Protein AF-A0A377DYR3-F1 (afdb_monomer)

InterPro domains:
  IPR002293 Amino acid/polyamine transporter I [PF13520] (6-121)
  IPR050367 Amino acid-polyamine-organocation superfamily [PTHR42770] (5-124)

Foldseek 3Di:
DVVVVVCVVVVVLLPCLCLLVLCLVVDDPSVPVSVVCSVVVVVVSVVCVVVVVVVLPVQDPPVVVVVDPCSCLVSLCVPPRNVSSVVVVVVVVVVVVVVVVSVVVSVLSVLVVCVVVVNDDCVSPVDD

Radius of gyration: 19.4 Å; Cα contacts (8 Å, |Δi|>4): 66; chains: 1; bounding box: 43×38×53 Å

Mean predicted aligned error: 8.73 Å

Structure (mmCIF, N/CA/C/O backbone):
data_AF-A0A377DYR3-F1
#
_entry.id   AF-A0A377DYR3-F1
#
loop_
_atom_site.group_PDB
_atom_site.id
_atom_site.type_symbol
_atom_site.label_atom_id
_atom_site.label_alt_id
_atom_site.label_comp_id
_atom_site.label_asym_id
_atom_site.label_entity_id
_atom_site.label_seq_id
_atom_site.pdbx_PDB_ins_code
_atom_site.Cartn_x
_atom_site.Cartn_y
_atom_site.Cartn_z
_atom_site.occupancy
_atom_site.B_iso_or_equiv
_atom_site.auth_seq_id
_atom_site.auth_comp_id
_atom_site.auth_asym_id
_atom_site.auth_atom_id
_atom_site.pdbx_PDB_model_num
ATOM 1 N N . MET A 1 1 ? 15.472 -23.549 -0.739 1.00 55.53 1 MET A N 1
ATOM 2 C CA . MET A 1 1 ? 15.683 -22.337 0.089 1.00 55.53 1 MET A CA 1
ATOM 3 C C . MET A 1 1 ? 15.015 -21.071 -0.463 1.00 55.53 1 MET A C 1
ATOM 5 O O . MET A 1 1 ? 14.631 -20.243 0.344 1.00 55.53 1 MET A O 1
ATOM 9 N N . GLN A 1 2 ? 14.794 -20.916 -1.778 1.00 62.47 2 GLN A N 1
ATOM 10 C CA . GLN A 1 2 ? 14.247 -19.666 -2.349 1.00 62.47 2 GLN A CA 1
ATOM 11 C C . GLN A 1 2 ? 12.765 -19.367 -2.026 1.00 62.47 2 GLN A C 1
ATOM 13 O O . GLN A 1 2 ? 12.408 -18.205 -1.881 1.00 62.47 2 GLN A O 1
ATOM 18 N N . PHE A 1 3 ? 11.915 -20.384 -1.828 1.00 73.25 3 PHE A N 1
ATOM 19 C CA . PHE A 1 3 ? 10.487 -20.187 -1.516 1.00 73.25 3 PHE A CA 1
ATOM 20 C C . PHE A 1 3 ? 10.225 -19.430 -0.202 1.00 73.25 3 PHE A C 1
ATOM 22 O O . PHE A 1 3 ? 9.334 -18.590 -0.140 1.00 73.25 3 PHE A O 1
ATOM 29 N N . GLN A 1 4 ? 11.007 -19.705 0.847 1.00 77.38 4 GLN A N 1
ATOM 30 C CA . GLN A 1 4 ? 10.816 -19.088 2.168 1.00 77.38 4 GLN A CA 1
ATOM 31 C C . GLN A 1 4 ? 11.093 -17.577 2.140 1.00 77.38 4 GLN A C 1
ATOM 33 O O . GLN A 1 4 ? 10.377 -16.795 2.760 1.00 77.38 4 GLN A O 1
ATOM 38 N N . SER A 1 5 ? 12.097 -17.154 1.370 1.00 78.75 5 SER A N 1
ATOM 39 C CA . SER A 1 5 ? 12.460 -15.743 1.227 1.00 78.75 5 SER A CA 1
ATOM 40 C C . SER A 1 5 ? 11.379 -14.941 0.501 1.00 78.75 5 SER A C 1
ATOM 42 O O . SER A 1 5 ? 11.071 -13.828 0.915 1.00 78.75 5 SER A O 1
ATOM 44 N N . THR A 1 6 ? 10.764 -15.512 -0.541 1.00 81.31 6 THR A N 1
ATOM 45 C CA . THR A 1 6 ? 9.657 -14.864 -1.259 1.00 81.31 6 THR A CA 1
ATOM 46 C C . THR A 1 6 ? 8.440 -14.692 -0.360 1.00 81.31 6 THR A C 1
ATOM 48 O O . THR A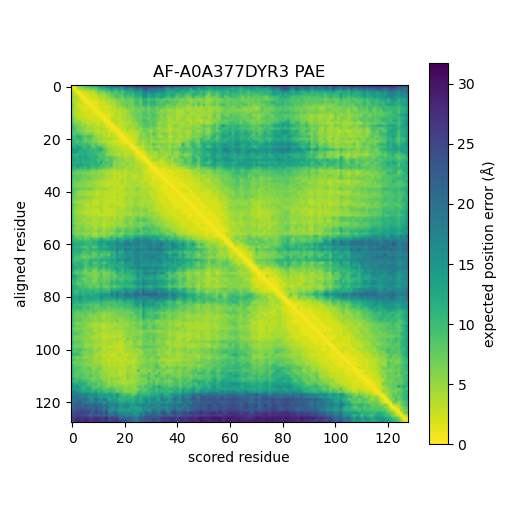 1 6 ? 7.887 -13.596 -0.309 1.00 81.31 6 THR A O 1
ATOM 51 N N . LEU A 1 7 ? 8.072 -15.737 0.396 1.00 84.12 7 LEU A 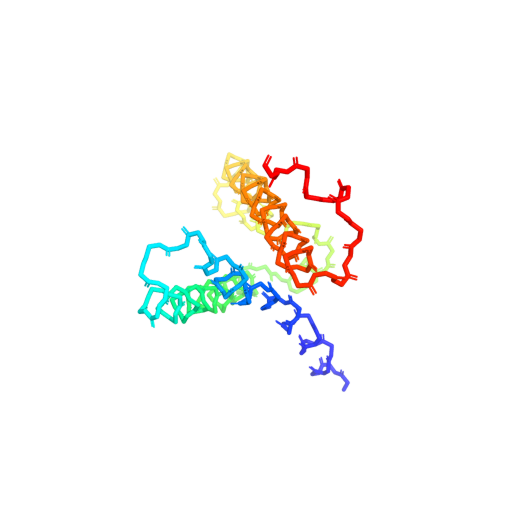N 1
ATOM 52 C CA . LEU A 1 7 ? 6.930 -15.692 1.310 1.00 84.12 7 LEU A CA 1
ATOM 53 C C . LEU A 1 7 ? 7.066 -14.567 2.337 1.00 84.12 7 LEU A C 1
ATOM 55 O O . LEU A 1 7 ? 6.113 -13.820 2.531 1.00 84.12 7 LEU A O 1
ATOM 59 N N . ASN A 1 8 ? 8.249 -14.402 2.934 1.00 83.94 8 ASN A N 1
ATOM 60 C CA . ASN A 1 8 ? 8.497 -13.360 3.931 1.00 83.94 8 ASN A CA 1
ATOM 61 C C . ASN A 1 8 ? 8.211 -11.948 3.373 1.00 83.94 8 ASN A C 1
ATOM 63 O O . ASN A 1 8 ? 7.450 -11.185 3.965 1.00 83.94 8 ASN A O 1
ATOM 67 N N . VAL A 1 9 ? 8.712 -11.641 2.171 1.00 83.38 9 VAL A N 1
ATOM 68 C CA . VAL A 1 9 ? 8.489 -10.337 1.518 1.00 83.38 9 VAL A CA 1
ATOM 69 C C . VAL A 1 9 ? 7.019 -10.139 1.130 1.00 83.38 9 VAL A C 1
ATOM 71 O O . VAL A 1 9 ? 6.452 -9.067 1.350 1.00 83.38 9 VAL A O 1
ATOM 74 N N . THR A 1 10 ? 6.365 -11.170 0.586 1.00 83.81 10 THR A N 1
ATOM 75 C CA . THR A 1 10 ? 4.948 -11.068 0.203 1.00 83.81 10 THR A CA 1
ATOM 76 C C . THR A 1 10 ? 4.016 -10.949 1.402 1.00 83.81 10 THR A C 1
ATOM 78 O O . THR A 1 10 ? 3.056 -10.194 1.333 1.00 83.81 10 THR A O 1
ATOM 81 N N . LEU A 1 11 ? 4.292 -11.637 2.514 1.00 84.25 11 LEU A N 1
ATOM 82 C CA . LEU A 1 11 ? 3.471 -11.546 3.725 1.00 84.25 11 LEU A CA 1
ATOM 83 C C . LEU A 1 11 ? 3.504 -10.131 4.301 1.00 84.25 11 LEU A C 1
ATOM 85 O O . LEU A 1 11 ? 2.463 -9.581 4.651 1.00 84.25 11 LEU A O 1
ATOM 89 N N . TRP A 1 12 ? 4.686 -9.516 4.320 1.00 83.94 12 TRP A N 1
ATOM 90 C CA . TRP A 1 12 ? 4.849 -8.140 4.777 1.00 83.94 12 TRP A CA 1
ATOM 91 C C . TRP A 1 12 ? 4.128 -7.127 3.870 1.00 83.94 12 TRP A C 1
ATOM 93 O O . TRP A 1 12 ? 3.665 -6.091 4.335 1.00 83.94 12 TRP A O 1
ATOM 103 N N . SER A 1 13 ? 3.949 -7.461 2.588 1.00 81.06 13 SER A N 1
ATOM 104 C CA . SER A 1 13 ? 3.234 -6.619 1.618 1.00 81.06 13 SER A CA 1
ATOM 105 C C . SER A 1 13 ? 1.723 -6.514 1.885 1.00 81.06 13 SER A C 1
ATOM 107 O O . SER A 1 13 ? 1.080 -5.600 1.380 1.00 81.06 13 SER A O 1
ATOM 109 N N . PHE A 1 14 ? 1.145 -7.417 2.686 1.00 81.56 14 PHE A N 1
ATOM 110 C CA . PHE A 1 14 ? -0.264 -7.354 3.102 1.00 81.56 14 PHE A CA 1
ATOM 111 C C . PHE A 1 14 ? -0.456 -6.747 4.501 1.00 81.56 14 PHE A C 1
ATOM 113 O O . PHE A 1 14 ? -1.566 -6.762 5.034 1.00 81.56 14 PHE A O 1
ATOM 120 N N . ILE A 1 15 ? 0.586 -6.180 5.113 1.00 84.81 15 ILE A N 1
ATOM 121 C CA . ILE A 1 15 ? 0.414 -5.401 6.344 1.00 84.81 15 ILE A CA 1
ATOM 122 C C . ILE A 1 15 ? -0.430 -4.161 6.030 1.00 84.81 15 ILE A C 1
ATOM 124 O O . ILE A 1 15 ? -0.130 -3.403 5.111 1.00 84.81 15 ILE A O 1
ATOM 128 N N . GLY A 1 16 ? -1.506 -3.968 6.796 1.00 78.88 16 GLY A N 1
ATOM 129 C CA . GLY A 1 16 ? -2.472 -2.888 6.585 1.00 78.88 16 GLY A CA 1
ATOM 130 C C . GLY A 1 16 ? -3.892 -3.354 6.259 1.00 78.88 16 GLY A C 1
ATOM 131 O O . GLY A 1 16 ? -4.795 -2.519 6.223 1.00 78.88 16 GLY A O 1
ATOM 132 N N . VAL A 1 17 ? -4.152 -4.658 6.105 1.00 82.25 17 VAL A N 1
ATOM 133 C CA . VAL A 1 17 ? -5.534 -5.184 5.995 1.00 82.25 17 VAL A CA 1
ATOM 134 C C . VAL A 1 17 ? -6.411 -4.835 7.202 1.00 82.25 17 VAL A C 1
ATOM 136 O O . VAL A 1 17 ? -7.622 -4.652 7.072 1.00 82.25 17 VAL A O 1
ATOM 139 N N . GLU A 1 18 ? -5.784 -4.675 8.365 1.00 83.12 18 GLU A N 1
ATOM 140 C CA . GLU A 1 18 ? -6.411 -4.264 9.621 1.00 83.12 18 GLU A CA 1
ATOM 141 C C . GLU A 1 18 ? -6.811 -2.781 9.659 1.00 83.12 18 GLU A C 1
ATOM 143 O O . GLU A 1 18 ? -7.595 -2.379 10.520 1.00 83.12 18 GLU A O 1
ATOM 148 N N . SER A 1 19 ? -6.329 -1.961 8.718 1.00 78.56 19 SER A N 1
ATOM 149 C CA . SER A 1 19 ? -6.558 -0.510 8.716 1.00 78.56 19 SER A CA 1
ATOM 150 C C . SER A 1 19 ? -8.047 -0.161 8.735 1.00 78.56 19 SER A C 1
ATOM 152 O O . SER A 1 19 ? -8.481 0.744 9.444 1.00 78.56 19 SER A O 1
ATOM 154 N N . ALA A 1 20 ? -8.861 -0.918 7.994 1.00 75.38 20 ALA A N 1
ATOM 155 C CA . ALA A 1 20 ? -10.305 -0.706 7.954 1.00 75.38 20 ALA A CA 1
ATOM 156 C C . ALA A 1 20 ? -10.996 -1.082 9.277 1.00 75.38 20 ALA A C 1
ATOM 158 O O . ALA A 1 20 ? -11.963 -0.426 9.661 1.00 75.38 20 ALA A O 1
ATOM 159 N N . SER A 1 21 ? -10.510 -2.108 9.986 1.00 75.44 21 SER A N 1
ATOM 160 C CA . SER A 1 21 ? -11.043 -2.496 11.299 1.00 75.44 21 SER A CA 1
ATOM 161 C C . SER A 1 21 ? -10.628 -1.533 12.406 1.00 75.44 21 SER A C 1
ATOM 163 O O . SER A 1 21 ? -11.456 -1.181 13.240 1.00 75.44 21 SER A O 1
ATOM 165 N N . VAL A 1 22 ? -9.387 -1.048 12.387 1.00 75.00 22 VAL A N 1
ATOM 166 C CA . VAL A 1 22 ? -8.881 -0.070 13.362 1.00 75.00 22 VAL A CA 1
ATOM 167 C C . VAL A 1 22 ? -9.595 1.275 13.207 1.00 75.00 22 VAL A C 1
ATOM 169 O O . VAL A 1 22 ? -9.954 1.912 14.192 1.00 75.00 22 VAL A O 1
ATOM 172 N N . ALA A 1 23 ? -9.885 1.685 11.971 1.00 75.81 23 ALA A N 1
ATOM 173 C CA . ALA A 1 23 ? -10.643 2.900 11.686 1.00 75.81 23 ALA A CA 1
ATOM 174 C C . ALA A 1 23 ? -12.173 2.714 11.770 1.00 75.81 23 ALA A C 1
ATOM 176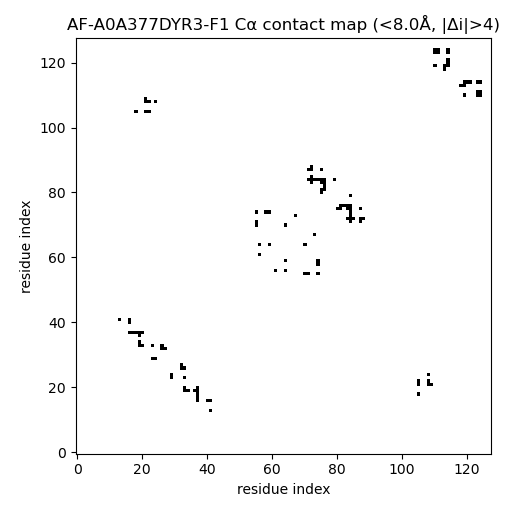 O O . ALA A 1 23 ? -12.918 3.616 11.386 1.00 75.81 23 ALA A O 1
ATOM 177 N N . ALA A 1 24 ? -12.682 1.581 12.271 1.00 76.00 24 ALA A N 1
ATOM 178 C CA . ALA A 1 24 ? -14.123 1.317 12.311 1.00 76.00 24 ALA A CA 1
ATOM 179 C C . ALA A 1 24 ? -14.919 2.393 13.078 1.00 76.00 24 ALA A C 1
ATOM 181 O O . ALA A 1 24 ? -16.074 2.644 12.736 1.00 76.00 24 ALA A O 1
ATOM 182 N N . GLY A 1 25 ? -14.301 3.069 14.055 1.00 70.94 25 GLY A N 1
ATOM 183 C CA . GLY A 1 25 ? -14.910 4.165 14.820 1.00 70.94 25 GLY A CA 1
ATOM 184 C C . GLY A 1 25 ? -15.206 5.438 14.013 1.00 70.94 25 GLY A C 1
ATOM 185 O O . GLY A 1 25 ? -16.069 6.218 14.406 1.00 70.94 25 GLY A O 1
ATOM 186 N N . VAL A 1 26 ? -14.545 5.640 12.866 1.00 76.81 26 VAL A N 1
ATOM 187 C CA . VAL A 1 26 ? -14.734 6.811 11.983 1.00 76.81 26 VAL A CA 1
ATOM 188 C C . VAL A 1 26 ? -15.416 6.462 10.654 1.00 76.81 26 VAL A C 1
ATOM 190 O O . VAL A 1 26 ? -15.708 7.340 9.842 1.00 76.81 26 VAL A O 1
ATOM 193 N N . VAL A 1 27 ? -15.704 5.179 10.417 1.00 79.81 27 VAL A N 1
ATOM 194 C CA . VAL A 1 27 ? -16.339 4.690 9.187 1.00 79.81 27 VAL A CA 1
ATOM 195 C C . VAL A 1 27 ? -17.861 4.782 9.306 1.00 79.81 27 VAL A C 1
ATOM 197 O O . VAL A 1 27 ? -18.475 4.239 10.223 1.00 79.81 27 VAL A O 1
ATOM 200 N N . LYS A 1 28 ? -18.517 5.407 8.323 1.00 78.00 28 LYS A N 1
ATOM 201 C CA . LYS A 1 28 ? -19.986 5.427 8.231 1.00 78.00 28 LYS A CA 1
ATOM 202 C C . LYS A 1 28 ? -20.513 4.000 8.027 1.00 78.00 28 LYS A C 1
ATOM 204 O O . LYS A 1 28 ? -20.147 3.363 7.047 1.00 78.00 28 LYS A O 1
ATOM 209 N N . ASN A 1 29 ? -21.400 3.523 8.904 1.00 84.12 29 ASN A N 1
ATOM 210 C CA . ASN A 1 29 ? -21.962 2.159 8.902 1.00 84.12 29 ASN A CA 1
ATOM 211 C C . ASN A 1 29 ? -20.895 1.032 8.892 1.00 84.12 29 ASN A C 1
ATOM 213 O O . ASN A 1 29 ? -20.755 0.300 7.902 1.00 84.12 29 ASN A O 1
ATOM 217 N N . PRO A 1 30 ? -20.145 0.863 9.996 1.00 77.94 30 PRO A N 1
ATOM 218 C CA . PRO A 1 30 ? -18.959 0.012 10.028 1.00 77.94 30 PRO A CA 1
ATOM 219 C C . PRO A 1 30 ? -19.266 -1.477 9.816 1.00 77.94 30 PRO A C 1
ATOM 221 O O . PRO A 1 30 ? -18.514 -2.146 9.115 1.00 77.94 30 PRO A O 1
ATOM 224 N N . LYS A 1 31 ? -20.411 -1.988 10.301 1.00 80.12 31 LYS A N 1
ATOM 225 C CA . LYS A 1 31 ? -20.812 -3.403 10.129 1.00 80.12 31 LYS A CA 1
ATOM 226 C C . LYS A 1 31 ? -20.849 -3.863 8.669 1.00 80.12 31 LYS A C 1
ATOM 228 O O . LYS A 1 31 ? -20.604 -5.033 8.401 1.00 80.12 31 LYS A O 1
ATOM 233 N N . ARG A 1 32 ? -21.178 -2.964 7.735 1.00 82.88 32 ARG A N 1
ATOM 234 C CA . ARG A 1 32 ? -21.224 -3.270 6.298 1.00 82.88 32 ARG A CA 1
ATOM 235 C C . ARG A 1 32 ? -19.981 -2.778 5.568 1.00 82.88 32 ARG A C 1
ATOM 237 O O . ARG A 1 32 ? -19.464 -3.483 4.709 1.00 82.88 32 ARG A O 1
ATOM 244 N N . ASN A 1 33 ? -19.514 -1.573 5.881 1.00 84.50 33 ASN A N 1
ATOM 245 C CA . ASN A 1 33 ? -18.497 -0.914 5.067 1.00 84.50 33 ASN A CA 1
ATOM 246 C C . ASN A 1 33 ? -17.072 -1.369 5.395 1.00 84.50 33 ASN A C 1
ATOM 248 O O . ASN A 1 33 ? -16.259 -1.433 4.481 1.00 84.50 33 ASN A O 1
ATOM 252 N N . VAL A 1 34 ? -16.781 -1.753 6.642 1.00 84.50 34 VAL A N 1
ATOM 253 C CA . VAL A 1 34 ? -15.468 -2.301 7.027 1.00 84.50 34 VAL A CA 1
ATOM 254 C C . VAL A 1 34 ? -15.139 -3.588 6.258 1.00 84.50 34 VAL A C 1
ATOM 256 O O . VAL A 1 34 ? -14.1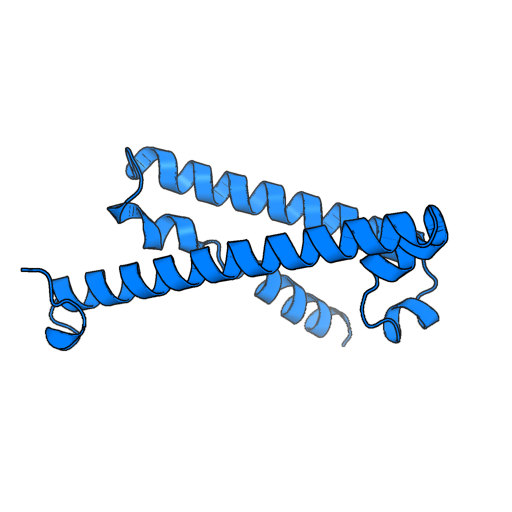13 -3.598 5.583 1.00 84.50 34 VAL A O 1
ATOM 259 N N . PRO A 1 35 ? -15.985 -4.642 6.249 1.00 81.69 35 PRO A N 1
ATOM 260 C CA . PRO A 1 35 ? -15.648 -5.874 5.530 1.00 81.69 35 PRO A CA 1
ATOM 261 C C . PRO A 1 35 ? -15.527 -5.665 4.014 1.00 81.69 35 PRO A C 1
ATOM 263 O O . PRO A 1 35 ? -14.646 -6.250 3.387 1.00 81.69 35 PRO A O 1
ATOM 266 N N . ILE A 1 36 ? -16.354 -4.797 3.419 1.00 86.50 36 ILE A N 1
ATOM 267 C CA . ILE A 1 36 ? -16.258 -4.462 1.989 1.00 86.50 36 ILE A CA 1
ATOM 268 C C . ILE A 1 36 ? -14.952 -3.712 1.694 1.00 86.50 36 ILE A C 1
ATOM 270 O O . ILE A 1 36 ? -14.285 -4.026 0.711 1.00 86.50 36 ILE A O 1
ATOM 274 N N . ALA A 1 37 ? -14.568 -2.753 2.541 1.00 84.19 37 ALA A N 1
ATOM 275 C CA . ALA A 1 37 ? -13.332 -1.993 2.380 1.00 84.19 37 ALA A CA 1
ATOM 276 C C . ALA A 1 37 ? -12.088 -2.878 2.539 1.00 84.19 37 ALA A C 1
ATOM 278 O O . ALA A 1 37 ? -11.171 -2.774 1.728 1.00 84.19 37 ALA A O 1
ATOM 279 N N . THR A 1 38 ? -12.071 -3.788 3.520 1.00 84.81 38 THR A N 1
ATOM 280 C CA . THR A 1 38 ? -10.969 -4.742 3.705 1.00 84.81 38 THR A CA 1
ATOM 281 C C . THR A 1 38 ? -10.828 -5.664 2.499 1.00 84.81 38 THR A C 1
ATOM 283 O O . THR A 1 38 ? -9.754 -5.740 1.908 1.00 84.81 38 THR A O 1
ATOM 286 N N . ILE A 1 39 ? -11.908 -6.344 2.094 1.00 88.31 39 ILE A N 1
ATOM 287 C CA . ILE A 1 39 ? -11.862 -7.304 0.981 1.00 88.31 39 ILE A CA 1
ATOM 288 C C . ILE A 1 39 ? -11.540 -6.586 -0.334 1.00 88.31 39 ILE A C 1
ATOM 290 O O . ILE A 1 39 ? -10.694 -7.049 -1.097 1.00 88.31 39 ILE A O 1
ATOM 294 N N . GLY A 1 40 ? -12.169 -5.435 -0.585 1.00 88.81 40 GLY A N 1
ATOM 295 C CA . GLY A 1 40 ? -11.912 -4.624 -1.772 1.00 88.81 40 GLY A CA 1
ATOM 296 C C . GLY A 1 40 ? -10.469 -4.126 -1.837 1.00 88.81 40 GLY A C 1
ATOM 297 O O . GLY A 1 40 ? -9.822 -4.275 -2.870 1.00 88.81 40 GLY A O 1
ATOM 298 N N . GLY A 1 41 ? -9.937 -3.602 -0.729 1.00 85.06 41 GLY A N 1
ATOM 299 C CA . GLY A 1 41 ? -8.551 -3.140 -0.643 1.00 85.06 41 GLY A CA 1
ATOM 300 C C . GLY A 1 41 ? -7.543 -4.264 -0.882 1.00 85.06 41 GLY A C 1
ATOM 301 O O . GLY A 1 41 ? -6.626 -4.102 -1.685 1.00 85.06 41 GLY A O 1
ATOM 302 N N . VAL A 1 42 ? -7.754 -5.430 -0.260 1.00 87.81 42 VAL A N 1
ATOM 303 C CA . VAL A 1 42 ? -6.901 -6.615 -0.450 1.00 87.81 42 VAL A CA 1
ATOM 304 C C . VAL A 1 42 ? -6.926 -7.102 -1.891 1.00 87.81 42 VAL A C 1
ATOM 306 O O . VAL A 1 42 ? -5.871 -7.385 -2.450 1.00 87.81 42 VAL A O 1
ATOM 309 N N . LEU A 1 43 ? -8.107 -7.188 -2.507 1.00 89.00 43 LEU A N 1
ATOM 310 C CA . LEU A 1 43 ? -8.233 -7.632 -3.895 1.00 89.00 43 LEU A CA 1
ATOM 311 C C . LEU A 1 43 ? -7.517 -6.682 -4.855 1.00 89.00 43 LEU A C 1
ATOM 313 O O . LEU A 1 43 ? -6.774 -7.141 -5.721 1.00 89.00 43 LEU A O 1
ATOM 317 N N . ILE A 1 44 ? -7.691 -5.370 -4.678 1.00 88.06 44 ILE A N 1
ATOM 318 C CA . ILE A 1 44 ? -7.001 -4.366 -5.494 1.00 88.06 44 ILE A CA 1
ATOM 319 C C . ILE A 1 44 ? -5.483 -4.489 -5.310 1.00 88.06 44 ILE A C 1
ATOM 321 O O . ILE A 1 44 ? -4.754 -4.544 -6.299 1.00 88.06 44 ILE A O 1
ATOM 325 N N . ALA A 1 45 ? -5.001 -4.599 -4.068 1.00 86.12 45 ALA A N 1
ATOM 326 C CA . ALA A 1 45 ? -3.578 -4.766 -3.781 1.00 86.12 45 ALA A CA 1
ATOM 327 C C . ALA A 1 45 ? -3.011 -6.053 -4.400 1.00 86.12 45 ALA A C 1
ATOM 329 O O . ALA A 1 45 ? -1.973 -6.010 -5.055 1.00 86.12 45 ALA A O 1
ATOM 330 N N . ALA A 1 46 ? -3.709 -7.183 -4.261 1.00 86.56 46 ALA A N 1
ATOM 331 C CA . ALA A 1 46 ? -3.288 -8.466 -4.815 1.00 86.56 46 ALA A CA 1
ATOM 332 C C . ALA A 1 46 ? -3.178 -8.423 -6.346 1.00 86.56 46 ALA A C 1
ATOM 334 O O . ALA A 1 46 ? -2.167 -8.852 -6.903 1.00 86.56 46 ALA A O 1
ATOM 335 N N . VAL A 1 47 ? -4.183 -7.864 -7.027 1.00 90.38 47 VAL A N 1
ATOM 336 C CA . VAL A 1 47 ? -4.172 -7.713 -8.490 1.00 90.38 47 VAL A CA 1
ATOM 337 C C . VAL A 1 47 ? -3.022 -6.810 -8.929 1.00 90.38 47 VAL A C 1
ATOM 339 O O . VAL A 1 47 ? -2.254 -7.186 -9.815 1.00 90.38 47 VAL A O 1
ATOM 342 N N . CYS A 1 48 ? -2.851 -5.656 -8.279 1.00 87.00 48 CYS A N 1
ATOM 343 C CA . CYS A 1 48 ? -1.749 -4.746 -8.570 1.00 87.00 48 CYS A CA 1
ATOM 344 C C . CYS A 1 48 ? -0.387 -5.410 -8.340 1.00 87.00 48 CYS A C 1
ATOM 346 O O . CYS A 1 48 ? 0.483 -5.292 -9.201 1.00 87.00 48 CYS A O 1
ATOM 348 N N . TYR A 1 49 ? -0.191 -6.143 -7.241 1.00 87.06 49 TYR A N 1
ATOM 349 C CA . TYR A 1 49 ? 1.071 -6.829 -6.957 1.00 87.06 49 TYR A CA 1
ATOM 350 C C . TYR A 1 49 ? 1.400 -7.889 -8.001 1.00 87.06 49 TYR A C 1
ATOM 352 O O . TYR A 1 49 ? 2.509 -7.883 -8.533 1.00 87.06 49 TYR A O 1
ATOM 360 N N . VAL A 1 50 ? 0.452 -8.767 -8.333 1.00 87.12 50 VAL A N 1
ATOM 361 C CA . VAL A 1 50 ? 0.693 -9.838 -9.308 1.00 87.12 50 VAL A CA 1
ATOM 362 C C . VAL A 1 50 ? 0.998 -9.245 -10.681 1.00 87.12 50 VAL A C 1
ATOM 364 O O . VAL A 1 50 ? 2.045 -9.539 -11.252 1.00 87.12 50 VAL A O 1
ATOM 367 N N . LEU A 1 51 ? 0.140 -8.354 -11.186 1.00 86.88 51 LEU A N 1
ATOM 368 C CA . LEU A 1 51 ? 0.308 -7.783 -12.524 1.00 86.88 51 LEU A CA 1
ATOM 369 C C . LEU A 1 51 ? 1.602 -6.980 -12.651 1.00 86.88 51 LEU A C 1
ATOM 371 O O . LEU A 1 51 ? 2.337 -7.142 -13.624 1.00 86.88 51 LEU A O 1
ATOM 375 N N . SER A 1 52 ? 1.899 -6.133 -11.666 1.00 83.62 52 SER A N 1
ATOM 376 C CA . SER A 1 52 ? 3.075 -5.269 -11.721 1.00 83.62 52 SER A CA 1
ATOM 377 C C . SER A 1 52 ? 4.384 -6.051 -11.616 1.00 83.62 52 SER A C 1
ATOM 379 O O . SER A 1 52 ? 5.300 -5.825 -12.408 1.00 83.62 52 SER A O 1
ATOM 381 N N . THR A 1 53 ? 4.459 -7.022 -10.703 1.00 84.56 53 THR A N 1
ATOM 382 C CA . THR A 1 53 ? 5.664 -7.839 -10.517 1.00 84.56 53 THR A CA 1
ATOM 383 C C . THR A 1 53 ? 5.908 -8.731 -11.735 1.00 84.56 53 THR A C 1
ATOM 385 O O . THR A 1 53 ? 7.041 -8.814 -12.210 1.00 84.56 53 THR A O 1
ATOM 388 N N . THR A 1 54 ? 4.857 -9.338 -12.305 1.00 85.31 54 THR A N 1
ATOM 389 C CA . THR A 1 54 ? 4.966 -10.134 -13.539 1.00 85.31 54 THR A CA 1
ATOM 390 C C . THR A 1 54 ? 5.384 -9.278 -14.735 1.00 85.31 54 THR A C 1
ATOM 392 O O . THR A 1 54 ? 6.259 -9.695 -15.492 1.00 85.31 54 THR A O 1
ATOM 395 N N . ALA A 1 55 ? 4.829 -8.071 -14.891 1.00 83.38 55 ALA A N 1
ATOM 396 C CA . ALA A 1 55 ? 5.215 -7.160 -15.968 1.00 83.38 55 ALA A CA 1
ATOM 397 C C . ALA A 1 55 ? 6.694 -6.747 -15.871 1.00 83.38 55 ALA A C 1
ATOM 399 O O . ALA A 1 55 ? 7.418 -6.811 -16.861 1.00 83.38 55 ALA A O 1
ATOM 400 N N . ILE A 1 56 ? 7.176 -6.388 -14.677 1.00 80.81 56 ILE A N 1
ATOM 401 C CA . ILE A 1 56 ? 8.581 -6.008 -14.459 1.00 80.81 56 ILE A CA 1
ATOM 402 C C . ILE A 1 56 ? 9.529 -7.174 -14.734 1.00 80.81 56 ILE A C 1
ATOM 404 O O . ILE A 1 56 ? 10.532 -6.998 -15.426 1.00 80.81 56 ILE A O 1
ATOM 408 N N . MET A 1 57 ? 9.208 -8.366 -14.223 1.00 80.69 57 MET A N 1
ATOM 409 C CA . MET A 1 57 ? 10.008 -9.570 -14.464 1.00 80.69 57 MET A CA 1
ATOM 410 C C . MET A 1 57 ? 10.028 -9.974 -15.945 1.00 80.69 57 MET A C 1
ATOM 412 O O . MET A 1 57 ? 11.006 -10.567 -16.390 1.00 80.69 57 MET A O 1
ATOM 416 N N . GLY A 1 58 ? 8.974 -9.650 -16.703 1.00 79.31 58 GLY A N 1
ATOM 417 C CA . GLY A 1 58 ? 8.908 -9.876 -18.147 1.00 79.31 58 GLY A CA 1
ATOM 418 C C . GLY A 1 58 ? 9.665 -8.838 -18.983 1.00 79.31 58 GLY A C 1
ATOM 419 O O . GLY A 1 58 ? 10.134 -9.169 -20.068 1.00 79.31 58 GLY A O 1
ATOM 420 N N . MET A 1 59 ? 9.802 -7.600 -18.495 1.00 75.88 59 MET A N 1
ATOM 421 C CA . MET A 1 59 ? 10.455 -6.509 -19.232 1.00 75.88 59 MET A CA 1
ATOM 422 C C . MET A 1 59 ? 11.963 -6.394 -18.973 1.00 75.88 59 MET A C 1
ATOM 424 O O . MET A 1 59 ? 12.699 -6.022 -19.885 1.00 75.88 59 MET A O 1
ATOM 428 N N . ILE A 1 60 ? 12.441 -6.675 -17.755 1.00 74.75 60 ILE A N 1
ATOM 429 C CA . ILE A 1 60 ? 13.838 -6.414 -17.367 1.00 74.75 60 ILE A CA 1
ATOM 430 C C . ILE A 1 60 ? 14.578 -7.731 -17.059 1.00 74.75 60 ILE A C 1
ATOM 432 O O . ILE A 1 60 ? 14.088 -8.543 -16.271 1.00 74.75 60 ILE A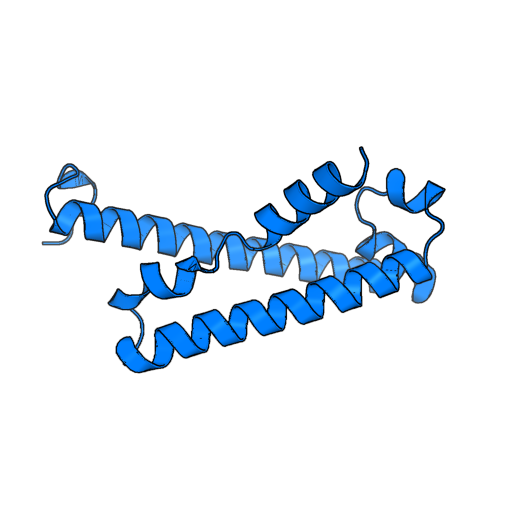 O 1
ATOM 436 N N . PRO A 1 61 ? 15.799 -7.945 -17.597 1.00 76.62 61 PRO A N 1
ATOM 437 C CA . PRO A 1 61 ? 16.630 -9.095 -17.246 1.00 76.62 61 PRO A CA 1
ATOM 438 C C . PRO A 1 61 ? 16.901 -9.175 -15.735 1.00 76.62 61 PRO A C 1
ATOM 440 O O . PRO A 1 61 ? 17.258 -8.180 -15.103 1.00 76.62 61 PRO A O 1
ATOM 443 N N . ASN A 1 62 ? 16.825 -10.380 -15.157 1.00 72.88 62 ASN A N 1
ATOM 444 C CA . ASN A 1 62 ? 16.973 -10.605 -13.708 1.00 72.88 62 ASN A CA 1
ATOM 445 C C . ASN A 1 62 ? 18.270 -10.008 -13.116 1.00 72.88 62 ASN A C 1
ATOM 447 O O . ASN A 1 62 ? 18.269 -9.496 -11.997 1.00 72.88 62 ASN A O 1
ATOM 451 N N . ALA A 1 63 ? 19.363 -10.023 -13.888 1.00 71.06 63 ALA A N 1
ATOM 452 C CA . ALA A 1 63 ? 20.647 -9.455 -13.480 1.00 71.06 63 ALA A CA 1
ATOM 453 C C . ALA A 1 63 ? 20.586 -7.933 -13.245 1.00 71.06 63 ALA A C 1
ATOM 455 O O . ALA A 1 63 ? 21.196 -7.448 -12.296 1.00 71.06 63 ALA A O 1
ATOM 456 N N . ALA A 1 64 ? 19.822 -7.198 -14.060 1.00 69.94 64 ALA A N 1
ATOM 457 C CA . ALA A 1 64 ? 19.626 -5.758 -13.900 1.00 69.94 64 ALA A CA 1
ATOM 458 C C . ALA A 1 64 ? 18.592 -5.446 -12.803 1.00 69.94 64 ALA A C 1
ATOM 460 O O . ALA A 1 64 ? 18.800 -4.537 -12.003 1.00 69.94 64 ALA A O 1
ATOM 461 N N . LEU A 1 65 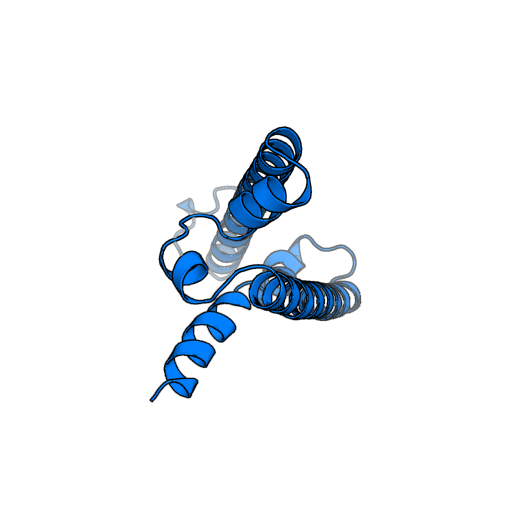? 17.529 -6.257 -12.689 1.00 71.94 65 LEU A N 1
ATOM 462 C CA . LEU A 1 65 ? 16.509 -6.103 -11.640 1.00 71.94 65 LEU A CA 1
ATOM 463 C C . LEU A 1 65 ? 17.075 -6.188 -10.225 1.00 71.94 65 LEU A C 1
ATOM 465 O O . LEU A 1 65 ? 16.640 -5.458 -9.343 1.00 71.94 65 LEU A O 1
ATOM 469 N N . ARG A 1 66 ? 18.047 -7.074 -10.001 1.00 70.31 66 ARG A N 1
ATOM 470 C CA . ARG A 1 66 ? 18.652 -7.273 -8.679 1.00 70.31 66 ARG A CA 1
ATOM 471 C C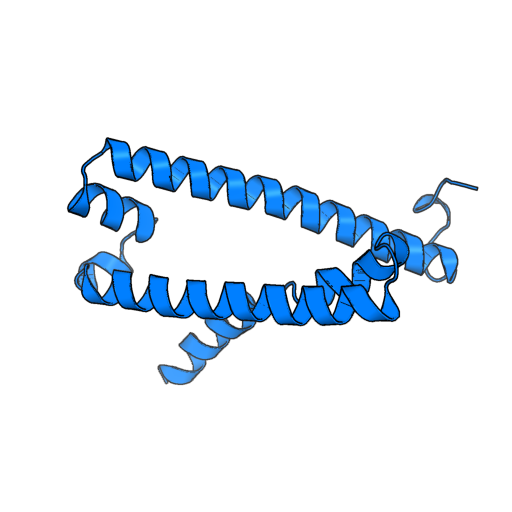 . ARG A 1 66 ? 19.486 -6.093 -8.179 1.00 70.31 66 ARG A C 1
ATOM 473 O O . ARG A 1 66 ? 19.746 -6.027 -6.982 1.00 70.31 66 ARG A O 1
ATOM 480 N N . VAL A 1 67 ? 19.965 -5.239 -9.081 1.00 76.38 67 VAL A N 1
ATOM 481 C CA . VAL A 1 67 ? 20.848 -4.103 -8.757 1.00 76.38 67 VAL A CA 1
ATOM 482 C C . VAL A 1 67 ? 20.079 -2.776 -8.798 1.00 76.38 67 VAL A C 1
ATOM 484 O O . VAL A 1 67 ? 20.532 -1.783 -8.235 1.00 76.38 67 VAL A O 1
ATOM 487 N N . SER A 1 68 ? 18.899 -2.758 -9.423 1.00 73.06 68 SER A N 1
ATOM 488 C CA . SER A 1 68 ? 18.045 -1.575 -9.510 1.00 73.06 68 SER A CA 1
ATOM 489 C C . SER A 1 68 ? 17.473 -1.184 -8.145 1.00 73.06 68 SER A C 1
ATOM 491 O O . SER A 1 68 ? 16.831 -1.984 -7.463 1.00 73.06 68 SER A O 1
ATOM 493 N N . ALA A 1 69 ? 17.664 0.083 -7.771 1.00 71.62 69 ALA A N 1
ATOM 494 C CA . ALA A 1 69 ? 17.045 0.675 -6.586 1.00 71.62 69 ALA A CA 1
ATOM 495 C C . ALA A 1 69 ? 15.562 1.036 -6.808 1.00 71.62 69 ALA A C 1
ATOM 497 O O . ALA A 1 69 ? 14.818 1.186 -5.841 1.00 71.62 69 ALA A O 1
ATOM 498 N N . SER A 1 70 ? 15.122 1.185 -8.065 1.00 76.44 70 SER A N 1
ATOM 499 C CA . SER A 1 70 ? 13.736 1.506 -8.425 1.00 76.44 70 SER A CA 1
ATOM 500 C C . SER A 1 70 ? 13.337 0.791 -9.722 1.00 76.44 70 SER A C 1
ATOM 502 O O . SER A 1 70 ? 13.369 1.387 -10.802 1.00 76.44 70 SER A O 1
ATOM 504 N N . PRO A 1 71 ? 12.922 -0.486 -9.643 1.00 76.25 71 PRO A N 1
ATOM 505 C CA . PRO A 1 71 ? 12.649 -1.294 -10.831 1.00 76.25 71 PRO A CA 1
ATOM 506 C C . PRO A 1 71 ? 11.479 -0.754 -11.668 1.00 76.25 71 PRO A C 1
ATOM 508 O O . PRO A 1 71 ? 11.478 -0.909 -12.884 1.00 76.25 71 PRO A O 1
ATOM 511 N N . PHE A 1 72 ? 10.512 -0.066 -11.048 1.00 75.50 72 PHE A N 1
ATOM 512 C CA . PHE A 1 72 ? 9.429 0.626 -11.758 1.00 75.50 72 PHE A CA 1
ATOM 513 C C . PHE A 1 72 ? 9.905 1.891 -12.478 1.00 75.50 72 PHE A C 1
ATOM 515 O O . PHE A 1 72 ? 9.484 2.148 -13.605 1.00 75.50 72 PHE A O 1
ATOM 522 N N . GLY A 1 73 ? 10.770 2.682 -11.833 1.00 75.50 73 GLY A N 1
ATOM 523 C CA . GLY A 1 73 ? 11.350 3.877 -12.439 1.00 75.50 73 GLY A CA 1
ATOM 524 C C . GLY A 1 73 ? 12.233 3.514 -13.628 1.00 75.50 73 GLY A C 1
ATOM 525 O O . GLY A 1 73 ? 12.079 4.092 -14.699 1.00 75.50 73 GLY A O 1
ATOM 526 N N . ASP A 1 74 ? 13.081 2.499 -13.472 1.00 77.06 74 ASP A N 1
ATOM 527 C CA . ASP A 1 74 ? 13.959 2.018 -14.538 1.00 77.06 74 ASP A CA 1
ATOM 528 C C . ASP A 1 74 ? 13.159 1.388 -15.687 1.00 77.06 74 ASP A C 1
ATOM 530 O O . ASP A 1 74 ? 13.405 1.719 -16.846 1.00 77.06 74 ASP A O 1
ATOM 534 N N . ALA A 1 75 ? 12.129 0.581 -15.391 1.00 76.69 75 ALA A N 1
ATOM 535 C CA . ALA A 1 75 ? 11.219 0.049 -16.410 1.00 76.69 75 ALA A CA 1
ATOM 536 C C . ALA A 1 75 ? 10.540 1.166 -17.217 1.00 76.69 75 ALA A C 1
ATOM 538 O O . ALA A 1 75 ? 10.502 1.110 -18.445 1.00 76.69 75 ALA A O 1
ATOM 539 N N . ALA A 1 76 ? 10.026 2.198 -16.541 1.00 75.75 76 ALA A N 1
ATOM 540 C CA . ALA A 1 76 ? 9.346 3.312 -17.194 1.00 75.75 76 ALA A CA 1
ATOM 541 C C . ALA A 1 76 ? 10.300 4.159 -18.049 1.00 75.75 76 ALA A C 1
ATOM 543 O O . ALA A 1 76 ? 9.938 4.550 -19.160 1.00 75.75 76 ALA A O 1
ATOM 544 N N . ARG A 1 77 ? 11.530 4.392 -17.572 1.00 78.31 77 ARG A N 1
ATOM 545 C CA . ARG A 1 77 ? 12.571 5.099 -18.336 1.00 78.31 77 ARG A CA 1
ATOM 546 C C . ARG A 1 77 ? 12.980 4.327 -19.580 1.00 78.31 77 ARG A C 1
ATOM 548 O O . ARG A 1 77 ? 13.096 4.922 -20.646 1.00 78.31 77 ARG A O 1
ATOM 555 N N . MET A 1 78 ? 13.149 3.011 -19.459 1.00 72.69 78 MET A N 1
ATOM 556 C CA . MET A 1 78 ? 13.500 2.143 -20.584 1.00 72.69 78 MET A CA 1
ATOM 557 C C . MET A 1 78 ? 12.370 2.024 -21.614 1.00 72.69 78 MET A C 1
ATOM 559 O O . MET A 1 78 ? 12.651 1.938 -22.805 1.00 72.69 78 MET A O 1
ATOM 563 N N . ALA A 1 79 ? 11.108 2.018 -21.177 1.00 76.38 79 ALA A N 1
ATOM 564 C CA . ALA A 1 79 ? 9.965 1.793 -22.060 1.00 76.38 79 ALA A CA 1
ATOM 565 C C . ALA A 1 79 ? 9.427 3.071 -22.733 1.00 76.38 79 ALA A C 1
ATOM 567 O O . ALA A 1 79 ? 9.038 3.019 -23.897 1.00 76.38 79 ALA A O 1
ATOM 568 N N . LEU A 1 80 ? 9.379 4.208 -22.025 1.00 75.56 80 LEU A N 1
ATOM 569 C CA . LEU A 1 80 ? 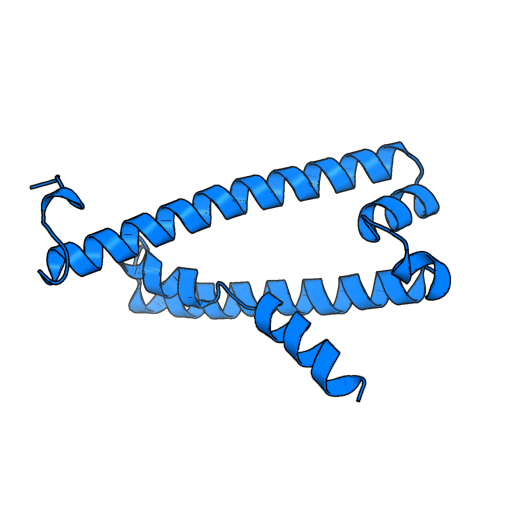8.753 5.450 -22.514 1.00 75.56 80 LEU A CA 1
ATOM 570 C C . LEU A 1 80 ? 9.638 6.708 -22.368 1.00 75.56 80 LEU A C 1
ATOM 572 O O . LEU A 1 80 ? 9.201 7.802 -22.723 1.00 75.56 80 LEU A O 1
ATOM 576 N N . GLY A 1 81 ? 10.874 6.577 -21.876 1.00 77.94 81 GLY A N 1
ATOM 577 C CA . GLY A 1 81 ? 11.828 7.682 -21.719 1.00 77.94 81 GLY A CA 1
ATOM 578 C C . GLY A 1 81 ? 11.800 8.367 -20.345 1.00 77.94 81 GLY A C 1
ATOM 579 O O . GLY A 1 81 ? 11.011 8.036 -19.458 1.00 77.94 81 GLY A O 1
ATOM 580 N N . ASP A 1 82 ? 12.685 9.350 -20.152 1.00 80.31 82 ASP A N 1
ATOM 581 C CA . ASP A 1 82 ? 12.936 9.979 -18.843 1.00 80.31 82 ASP A CA 1
ATOM 582 C C . ASP A 1 82 ? 11.704 10.641 -18.210 1.00 80.31 82 ASP A C 1
ATOM 584 O O . ASP A 1 82 ? 11.524 10.590 -16.991 1.00 80.31 82 ASP A O 1
ATOM 588 N N . THR A 1 83 ? 10.814 11.214 -19.024 1.00 81.06 83 THR A N 1
ATOM 589 C CA . THR A 1 83 ? 9.578 11.845 -18.542 1.00 81.06 83 THR A CA 1
ATOM 590 C C . THR A 1 83 ? 8.642 10.829 -17.883 1.00 81.06 83 THR A C 1
ATOM 592 O O . THR A 1 83 ? 8.035 11.132 -16.856 1.00 81.06 83 THR A O 1
ATOM 595 N N . ALA A 1 84 ? 8.561 9.603 -18.408 1.00 79.25 84 ALA A N 1
ATOM 596 C CA . ALA A 1 84 ? 7.746 8.545 -17.814 1.00 79.25 84 ALA A CA 1
ATOM 597 C C . ALA A 1 84 ? 8.318 8.077 -16.466 1.00 79.25 84 ALA A C 1
ATOM 599 O O . ALA A 1 84 ? 7.568 7.878 -15.510 1.00 79.25 84 ALA A O 1
ATOM 600 N N . GLY A 1 85 ? 9.648 7.992 -16.353 1.00 78.75 85 GLY A N 1
ATOM 601 C CA . GLY A 1 85 ? 10.326 7.722 -15.082 1.00 78.75 85 GLY A CA 1
ATOM 602 C C . GLY A 1 85 ? 10.025 8.762 -14.000 1.00 78.75 85 GLY A C 1
ATOM 603 O O . GLY A 1 85 ? 9.784 8.408 -12.842 1.00 78.75 85 GLY A O 1
ATOM 604 N N . ALA A 1 86 ? 9.989 10.044 -14.376 1.00 81.50 86 ALA A N 1
ATOM 605 C CA . ALA A 1 86 ? 9.649 11.133 -13.463 1.00 81.50 86 ALA A CA 1
ATOM 606 C C . ALA A 1 86 ? 8.191 11.049 -12.976 1.00 81.50 86 ALA A C 1
ATOM 608 O O . ALA A 1 86 ? 7.940 11.193 -11.779 1.00 81.50 86 ALA A O 1
ATOM 609 N N . ILE A 1 87 ? 7.243 10.747 -13.872 1.00 86.50 87 ILE A N 1
ATOM 610 C CA . ILE A 1 87 ? 5.823 10.576 -13.517 1.00 86.50 87 ILE A CA 1
ATOM 611 C C . ILE A 1 87 ? 5.652 9.423 -12.522 1.00 86.50 87 ILE A C 1
ATOM 613 O O . ILE A 1 87 ? 5.020 9.598 -11.482 1.00 86.50 87 ILE A O 1
ATOM 617 N N . VAL A 1 88 ? 6.261 8.265 -12.793 1.00 84.81 88 VAL A N 1
ATOM 618 C CA . VAL A 1 88 ? 6.190 7.100 -11.895 1.00 84.81 88 VAL A CA 1
ATOM 619 C C . VAL A 1 88 ? 6.790 7.415 -10.525 1.00 84.81 88 VAL A C 1
ATOM 621 O O . VAL A 1 88 ? 6.202 7.062 -9.503 1.00 84.81 88 VAL A O 1
ATOM 624 N N . SER A 1 89 ? 7.915 8.130 -10.487 1.00 83.31 89 SER A N 1
ATOM 625 C CA . SER A 1 89 ? 8.549 8.542 -9.229 1.00 83.31 89 SER A CA 1
ATOM 626 C C . SER A 1 89 ? 7.662 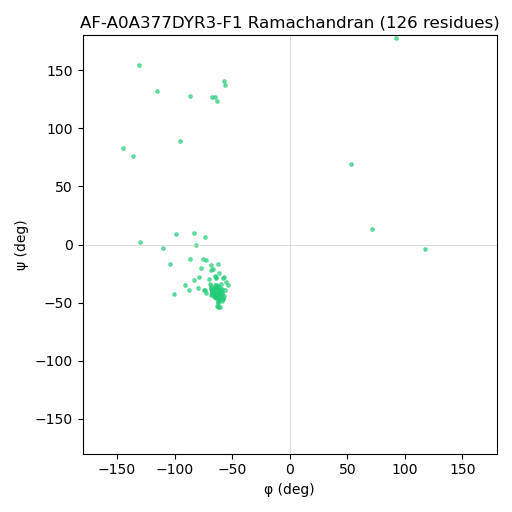9.497 -8.424 1.00 83.31 89 SER A C 1
ATOM 628 O O . SER A 1 89 ? 7.543 9.350 -7.208 1.00 83.31 89 SER A O 1
ATOM 630 N N . PHE A 1 90 ? 6.985 10.438 -9.090 1.00 87.94 90 PHE A N 1
ATOM 631 C CA . PHE A 1 90 ? 6.030 11.336 -8.442 1.00 87.94 90 PHE A CA 1
ATOM 632 C C . PHE A 1 90 ? 4.816 10.579 -7.888 1.00 87.94 90 PHE A C 1
ATOM 634 O O . PHE A 1 90 ? 4.432 10.789 -6.738 1.00 87.94 90 PHE A O 1
ATOM 641 N N . CYS A 1 91 ? 4.244 9.650 -8.660 1.00 87.00 91 CYS A N 1
ATOM 642 C CA . CYS A 1 91 ? 3.146 8.800 -8.198 1.00 87.00 91 CYS A CA 1
ATOM 643 C C . CYS A 1 91 ? 3.553 7.939 -6.993 1.00 87.00 91 CYS A C 1
ATOM 645 O O . CYS A 1 91 ? 2.787 7.832 -6.035 1.00 87.00 91 CYS A O 1
ATOM 647 N N . ALA A 1 92 ? 4.762 7.369 -7.008 1.00 85.75 92 ALA A N 1
ATOM 648 C CA . ALA A 1 92 ? 5.296 6.608 -5.883 1.00 85.75 92 ALA A CA 1
ATOM 649 C C . ALA A 1 92 ? 5.440 7.486 -4.629 1.00 85.75 92 ALA A C 1
ATOM 651 O O . ALA A 1 92 ? 4.991 7.098 -3.551 1.00 85.75 92 ALA A O 1
ATOM 652 N N . ALA A 1 93 ? 5.984 8.699 -4.771 1.00 88.31 93 ALA A N 1
ATOM 653 C CA . ALA A 1 93 ? 6.111 9.645 -3.665 1.00 88.31 93 ALA A CA 1
ATOM 654 C C . ALA A 1 93 ? 4.744 10.054 -3.090 1.00 88.31 93 ALA A C 1
ATOM 656 O O . ALA A 1 93 ? 4.551 10.023 -1.874 1.00 88.31 93 ALA A O 1
ATOM 657 N N . ALA A 1 94 ? 3.774 10.376 -3.951 1.00 90.69 94 ALA A N 1
ATOM 658 C CA . ALA A 1 94 ? 2.414 10.711 -3.534 1.00 90.69 94 ALA A CA 1
ATOM 659 C C . ALA A 1 94 ? 1.733 9.542 -2.798 1.00 90.69 94 ALA A C 1
ATOM 661 O O . ALA A 1 94 ? 1.085 9.754 -1.773 1.00 90.69 94 ALA A O 1
ATOM 662 N N . GLY A 1 95 ? 1.933 8.306 -3.270 1.00 85.75 95 GLY A N 1
ATOM 663 C CA . GLY A 1 95 ? 1.448 7.096 -2.604 1.00 85.75 95 GLY A CA 1
ATOM 664 C C . GLY A 1 95 ? 2.048 6.907 -1.208 1.00 85.75 95 GLY A C 1
ATOM 665 O O . GLY A 1 95 ? 1.314 6.650 -0.253 1.00 85.75 95 GLY A O 1
ATOM 666 N N . CYS A 1 96 ? 3.361 7.108 -1.060 1.00 87.25 96 CYS A N 1
ATOM 667 C CA . CYS A 1 96 ? 4.039 7.036 0.237 1.00 87.25 96 CYS A CA 1
ATOM 668 C C . CYS A 1 96 ? 3.530 8.102 1.217 1.00 87.25 96 CYS A C 1
ATOM 670 O O . CYS A 1 96 ? 3.254 7.786 2.373 1.00 87.25 96 CYS A O 1
ATOM 672 N N . LEU A 1 97 ? 3.357 9.346 0.760 1.00 90.00 97 LEU A N 1
ATOM 673 C CA . LEU A 1 97 ? 2.837 10.436 1.592 1.00 90.00 97 LEU A CA 1
ATOM 674 C C . LEU A 1 97 ? 1.382 10.192 2.016 1.00 90.00 97 LEU A C 1
ATOM 676 O O . LEU A 1 97 ? 1.034 10.410 3.176 1.00 90.00 97 LEU A O 1
ATOM 680 N N . GLY A 1 98 ? 0.544 9.686 1.107 1.00 86.06 98 GLY A N 1
ATOM 681 C CA . GLY A 1 98 ? -0.828 9.291 1.431 1.00 86.06 98 GLY A CA 1
ATOM 682 C C . GLY A 1 98 ? -0.877 8.159 2.462 1.00 86.06 98 GLY A C 1
ATOM 683 O O . GLY A 1 98 ? -1.625 8.238 3.437 1.00 86.06 98 GLY A O 1
ATOM 684 N N . SER A 1 99 ? -0.029 7.141 2.290 1.00 86.50 99 SER A N 1
ATOM 685 C CA . SER A 1 99 ? 0.098 6.023 3.233 1.00 86.50 99 SER A CA 1
ATOM 686 C C . SER A 1 99 ? 0.557 6.491 4.618 1.00 86.50 99 SER A C 1
ATOM 688 O O . SER A 1 99 ? -0.015 6.078 5.625 1.00 86.50 99 SER A O 1
ATOM 690 N N . LEU A 1 100 ? 1.514 7.424 4.687 1.00 89.00 100 LEU A N 1
ATOM 691 C CA . LEU A 1 100 ? 1.996 8.000 5.946 1.00 89.00 100 LEU A CA 1
ATOM 692 C C . LEU A 1 100 ? 0.869 8.673 6.747 1.00 89.00 100 LEU A C 1
ATOM 694 O O . LEU A 1 100 ? 0.763 8.480 7.961 1.00 89.00 100 LEU A O 1
ATOM 698 N N . GLY A 1 101 ? -0.002 9.425 6.071 1.00 86.94 101 GLY A N 1
ATOM 699 C CA . GLY A 1 101 ? -1.187 10.015 6.698 1.00 86.94 101 GLY A CA 1
ATOM 700 C C . GLY A 1 101 ? -2.157 8.951 7.220 1.00 86.94 101 GLY A C 1
ATOM 701 O O . GLY A 1 101 ? -2.635 9.054 8.349 1.00 86.94 101 GLY A O 1
ATOM 702 N N . GLY A 1 102 ? -2.388 7.889 6.440 1.00 84.56 102 GLY A N 1
ATOM 703 C CA . GLY A 1 102 ? -3.201 6.741 6.851 1.00 84.56 102 GLY A CA 1
ATOM 704 C C . GLY A 1 102 ? -2.666 6.048 8.108 1.00 84.56 102 GLY A C 1
ATOM 705 O O . GLY A 1 102 ? -3.407 5.865 9.070 1.00 84.56 102 GLY A O 1
ATOM 706 N N . TRP A 1 103 ? -1.369 5.740 8.149 1.00 83.94 103 TRP A N 1
ATOM 707 C CA . TRP A 1 103 ? -0.725 5.125 9.316 1.00 83.94 103 TRP A CA 1
ATOM 708 C C . TRP A 1 103 ? -0.762 6.014 10.560 1.00 83.94 103 TRP A C 1
ATOM 710 O O . TRP A 1 103 ? -0.976 5.517 11.665 1.00 83.94 103 TRP A O 1
ATOM 720 N N . THR A 1 104 ? -0.634 7.330 10.384 1.00 87.06 104 THR A N 1
ATOM 721 C CA . THR A 1 104 ? -0.747 8.295 11.487 1.00 87.06 104 THR A CA 1
ATOM 722 C C . THR A 1 104 ? -2.163 8.309 12.073 1.00 87.06 104 THR A C 1
ATOM 724 O O . THR A 1 104 ? -2.329 8.311 13.292 1.00 87.06 104 THR A O 1
ATOM 727 N N . LEU A 1 105 ? -3.197 8.252 11.222 1.00 85.94 105 LEU A N 1
ATOM 728 C CA . LEU A 1 105 ? -4.590 8.139 11.667 1.00 85.94 105 LEU A CA 1
ATOM 729 C C . LEU A 1 105 ? -4.835 6.839 12.438 1.00 85.94 105 LEU A C 1
ATOM 731 O O . LEU A 1 105 ? -5.472 6.870 13.488 1.00 85.94 105 LEU A O 1
ATOM 735 N N . LEU A 1 106 ? -4.319 5.713 11.940 1.00 83.38 106 LEU A N 1
ATOM 736 C CA . LEU A 1 106 ? -4.465 4.411 12.593 1.00 83.38 106 LEU A CA 1
ATOM 737 C C . LEU A 1 106 ? -3.809 4.391 13.972 1.00 83.38 106 LEU A C 1
ATOM 739 O O . LEU A 1 106 ? -4.445 3.952 14.925 1.00 83.38 106 LEU A O 1
ATOM 743 N N . ALA A 1 107 ? -2.596 4.935 14.093 1.00 84.06 107 ALA A N 1
ATOM 744 C CA . ALA A 1 107 ? -1.915 5.083 15.377 1.00 84.06 107 ALA A CA 1
ATOM 745 C C . ALA A 1 107 ? -2.723 5.946 16.366 1.00 84.06 107 ALA A C 1
ATOM 747 O O . ALA A 1 107 ? -2.800 5.631 17.551 1.00 84.06 107 ALA A O 1
ATOM 748 N N . GLY A 1 108 ? -3.377 7.007 15.880 1.00 82.75 108 GLY A N 1
ATOM 749 C CA . GLY A 1 108 ? -4.276 7.822 16.698 1.00 82.75 108 GLY A CA 1
ATOM 750 C C . GLY A 1 108 ? -5.542 7.078 17.137 1.00 82.75 108 GLY A C 1
ATOM 751 O O . GLY A 1 108 ? -5.959 7.204 18.285 1.00 82.75 108 GLY A O 1
ATOM 752 N N . GLN A 1 109 ? -6.155 6.283 16.251 1.00 82.06 109 GLN A N 1
ATOM 753 C CA . GLN A 1 109 ? -7.356 5.501 16.576 1.00 82.06 109 GLN A CA 1
ATOM 754 C C . GLN A 1 109 ? -7.064 4.386 17.588 1.00 82.06 109 GLN A C 1
ATOM 756 O O . GLN A 1 109 ? -7.851 4.198 18.512 1.00 82.06 109 GLN A O 1
ATOM 761 N N . THR A 1 110 ? -5.937 3.678 17.457 1.00 82.31 110 THR A N 1
ATOM 762 C CA . THR A 1 110 ? -5.545 2.639 18.423 1.00 82.31 110 THR A CA 1
ATOM 763 C C . THR A 1 110 ? -5.213 3.230 19.787 1.00 82.31 110 THR A C 1
ATOM 765 O O . THR A 1 110 ? -5.683 2.708 20.795 1.00 82.31 110 THR A O 1
ATOM 768 N N . ALA A 1 111 ? -4.469 4.341 19.834 1.00 80.00 111 ALA A N 1
ATOM 769 C CA . ALA A 1 111 ? -4.165 5.039 21.083 1.00 80.00 111 ALA A CA 1
ATOM 770 C C . ALA A 1 111 ? -5.436 5.559 21.773 1.00 80.00 111 ALA A C 1
ATOM 772 O O . ALA A 1 111 ? -5.583 5.407 22.984 1.00 80.00 111 ALA A O 1
ATOM 773 N N . LYS A 1 112 ? -6.381 6.111 21.000 1.00 78.00 112 LYS A N 1
ATOM 774 C CA . LYS A 1 112 ? -7.680 6.552 21.517 1.00 78.00 112 LYS A CA 1
ATOM 775 C C . LYS A 1 112 ? -8.490 5.392 22.096 1.00 78.00 112 LYS A C 1
ATOM 777 O O . LYS A 1 112 ? -8.942 5.493 23.227 1.00 78.00 112 LYS A O 1
ATOM 782 N N . ALA A 1 113 ? -8.635 4.292 21.356 1.00 78.38 113 ALA A N 1
ATOM 783 C CA . ALA A 1 113 ? -9.371 3.122 21.836 1.00 78.38 113 ALA A CA 1
ATOM 784 C C . ALA A 1 113 ? -8.749 2.546 23.121 1.00 78.38 113 ALA A C 1
ATOM 786 O O . ALA A 1 113 ? -9.457 2.258 24.079 1.00 78.38 113 ALA A O 1
ATOM 787 N N . ALA A 1 114 ? -7.416 2.465 23.184 1.00 78.19 114 ALA A N 1
ATOM 788 C CA . ALA A 1 114 ? -6.710 2.010 24.379 1.00 78.19 114 ALA A CA 1
ATOM 789 C C . ALA A 1 114 ? -6.924 2.939 25.591 1.00 78.19 114 ALA A C 1
ATOM 791 O O . ALA A 1 114 ? -6.970 2.461 26.730 1.00 78.19 114 ALA A O 1
ATOM 792 N N . ALA A 1 115 ? -7.034 4.254 25.362 1.00 76.06 115 ALA A N 1
ATOM 793 C CA . ALA A 1 115 ? -7.290 5.247 26.405 1.00 76.06 115 ALA A CA 1
ATOM 794 C C . ALA A 1 115 ? -8.744 5.194 26.895 1.00 76.06 115 ALA A C 1
ATOM 796 O O . ALA A 1 115 ? -8.977 5.276 28.100 1.00 76.06 115 ALA A O 1
ATOM 797 N N . ASP A 1 116 ? -9.700 4.993 25.982 1.00 76.81 116 ASP A N 1
ATOM 798 C CA . ASP A 1 116 ? -11.118 4.792 26.304 1.00 76.81 116 ASP A CA 1
ATOM 799 C C . ASP A 1 116 ? -11.316 3.531 27.175 1.00 76.81 116 ASP A C 1
ATOM 801 O O . ASP A 1 116 ? -12.106 3.551 28.121 1.00 76.81 116 ASP A O 1
ATOM 805 N N . ASP A 1 117 ? -10.529 2.475 26.929 1.00 78.75 117 ASP A N 1
ATOM 806 C CA . ASP A 1 117 ? -10.509 1.238 27.728 1.00 78.75 117 ASP A CA 1
ATOM 807 C C . ASP A 1 117 ? -9.663 1.343 29.022 1.00 78.75 117 ASP A C 1
ATOM 809 O O . ASP A 1 117 ? -9.561 0.382 29.788 1.00 78.75 117 ASP A O 1
ATOM 813 N N . GLY A 1 118 ? -9.039 2.498 29.296 1.00 73.69 118 GLY A N 1
ATOM 814 C CA . GLY A 1 118 ? -8.252 2.752 30.512 1.00 73.69 118 GLY A CA 1
ATOM 815 C C . GLY A 1 118 ? -6.911 2.009 30.586 1.00 73.69 118 GLY A C 1
ATOM 816 O O . GLY A 1 118 ? -6.297 1.942 31.651 1.00 73.69 118 GLY A O 1
ATOM 817 N N . THR A 1 119 ? -6.448 1.444 29.469 1.00 75.00 119 THR A N 1
ATOM 818 C CA . THR A 1 119 ? -5.206 0.652 29.390 1.00 75.00 119 THR A CA 1
ATOM 819 C C . THR A 1 119 ? -3.953 1.498 29.143 1.00 75.00 119 THR A C 1
ATOM 821 O O . THR A 1 119 ? -2.838 1.010 29.332 1.00 75.00 119 THR A O 1
ATOM 824 N N . VAL A 1 120 ? -4.116 2.774 28.771 1.00 71.38 120 VAL A N 1
ATOM 825 C CA . VAL A 1 120 ? -3.030 3.758 28.622 1.00 71.38 120 VAL A CA 1
ATOM 826 C C . VAL A 1 120 ? -3.364 5.067 29.358 1.00 71.38 120 VAL A C 1
ATOM 828 O O . VAL A 1 120 ? -4.544 5.363 29.559 1.00 71.38 120 VAL A O 1
ATOM 831 N N . PRO A 1 121 ? -2.355 5.860 29.781 1.00 65.06 121 PRO A N 1
ATOM 832 C CA . PRO A 1 121 ? -2.578 7.113 30.505 1.00 65.06 121 PRO A CA 1
ATOM 833 C C . PRO A 1 121 ? -3.458 8.097 29.724 1.00 65.06 121 PRO A C 1
ATOM 835 O O . PRO A 1 121 ? -3.295 8.267 28.515 1.00 65.06 121 PRO A O 1
ATOM 838 N N . THR A 1 122 ? -4.350 8.800 30.425 1.00 59.97 122 THR A N 1
ATOM 839 C CA . THR A 1 122 ? -5.322 9.741 29.836 1.00 59.97 122 THR A CA 1
ATOM 840 C C . THR A 1 122 ? -4.688 10.933 29.117 1.00 59.97 122 THR A C 1
ATOM 842 O O . THR A 1 122 ? -5.346 11.557 28.290 1.00 59.97 122 THR A O 1
ATOM 845 N N . ASP A 1 123 ? -3.406 11.221 29.360 1.00 66.06 123 ASP A N 1
ATOM 846 C CA . ASP A 1 123 ? -2.652 12.263 28.646 1.00 66.06 123 ASP A CA 1
ATOM 847 C C . ASP A 1 123 ? -2.541 11.986 27.135 1.00 66.06 123 ASP A C 1
ATOM 849 O O . ASP A 1 123 ? -2.410 12.918 26.342 1.00 66.06 123 ASP A O 1
ATOM 853 N N . PHE A 1 124 ? -2.646 10.719 26.711 1.00 60.59 124 PHE A N 1
ATOM 854 C CA . PHE A 1 124 ? -2.673 10.334 25.293 1.00 60.59 124 PHE A CA 1
ATOM 855 C C . PHE A 1 124 ? -4.018 10.629 24.605 1.00 60.59 124 PHE A C 1
ATOM 857 O O . PHE A 1 124 ? -4.092 10.598 23.377 1.00 60.59 124 PHE A O 1
ATOM 864 N N . CYS A 1 125 ? -5.071 10.946 25.366 1.00 53.84 125 CYS A N 1
ATOM 865 C CA . CYS A 1 125 ? -6.377 11.339 24.842 1.00 53.84 125 CYS A CA 1
ATOM 866 C C . CYS A 1 125 ? -6.932 12.552 25.621 1.00 53.84 125 CYS A C 1
ATOM 868 O O . CYS A 1 125 ? -7.847 12.401 26.431 1.00 53.84 125 CYS A O 1
ATOM 870 N N . PRO A 1 126 ? -6.422 13.778 25.376 1.00 53.12 126 PRO A N 1
ATOM 871 C CA . PRO A 1 126 ? -6.815 14.976 26.127 1.00 53.12 126 PRO A CA 1
ATOM 872 C C . PRO A 1 126 ? -8.220 15.514 25.792 1.00 53.12 126 PRO A C 1
ATOM 874 O O . PRO A 1 126 ? -8.598 16.578 26.276 1.00 53.12 126 PRO A O 1
ATOM 877 N N . CYS A 1 127 ? -9.017 14.817 24.980 1.00 45.97 127 CYS A N 1
ATOM 878 C CA . CYS A 1 127 ? -10.385 15.229 24.674 1.00 45.97 127 CYS A CA 1
ATOM 879 C C . CYS A 1 127 ? -11.382 14.515 25.587 1.00 45.97 127 CYS A C 1
ATOM 881 O O . CYS A 1 127 ? -11.917 13.463 25.232 1.00 45.97 127 CYS A O 1
ATOM 883 N N . LYS A 1 128 ? -11.651 15.139 26.735 1.00 44.72 128 LYS A N 1
ATOM 884 C CA . LYS A 1 128 ? -12.946 15.051 27.407 1.00 44.72 128 LYS A CA 1
ATOM 885 C C . LYS A 1 128 ? -13.666 16.384 27.259 1.00 44.72 128 LYS A C 1
ATOM 887 O O . LYS A 1 128 ? -12.976 17.420 27.380 1.00 44.72 128 LYS A O 1
#

Organism: Escherichia coli (NCBI:txid562)

pLDDT: mean 79.14, std 8.44, range [44.72, 90.69]

Solvent-accessible surface area (backbone atoms only — not comparable to full-atom values): 7268 Å² total; per-residue (Å²): 122,70,68,64,60,51,49,56,57,55,57,61,70,58,67,64,62,57,52,39,65,58,41,34,90,79,41,80,62,34,91,62,45,29,61,50,49,31,54,50,50,50,51,53,50,52,52,51,50,53,54,52,53,53,50,49,63,72,73,42,60,68,78,57,53,75,71,46,91,47,58,67,34,52,51,30,29,74,74,69,32,67,68,43,18,51,52,50,48,50,52,53,51,52,50,52,54,53,48,52,54,51,53,53,51,46,55,52,41,52,51,39,53,36,30,76,71,66,78,42,67,59,84,76,47,78,82,124

Secondary structure (DSSP, 8-state):
-HHHHHHHHHHHTTTTTTHHHHGGGGSSSHHHHHHHHHHHHHHHHHHHHHHHHHHHHHHS-HHHHTT-S-HHHHHHHHHH-HHHHHHHHHHHHHHHHHHHHHHHHHHHHHHHHHHHTTSS-GGG----

Sequence (128 aa):
MQFQSTLNVTLWSFIGVESASVAAGVVKNPKRNVPIATIGGVLIAAVCYVLSTTAIMGMIPNAALRVSASPFGDAARMALGDTAGAIVSFCAAAGCLGSLGGWTLLAGQTAKAAADDGTVPTDFCPCK